Protein AF-A0A4Q3JKV6-F1 (afdb_monomer)

Structure (mmCIF, N/CA/C/O backbone):
data_AF-A0A4Q3JKV6-F1
#
_entry.id   AF-A0A4Q3JKV6-F1
#
loop_
_atom_site.group_PDB
_atom_site.id
_atom_site.type_symbol
_atom_site.label_atom_id
_atom_site.label_alt_id
_atom_site.label_comp_id
_atom_site.label_asym_id
_atom_site.label_entity_id
_atom_site.label_seq_id
_atom_site.pdbx_PDB_ins_code
_atom_site.Cartn_x
_atom_site.Cartn_y
_atom_site.Cartn_z
_atom_site.occupancy
_atom_site.B_iso_or_equiv
_atom_site.auth_seq_id
_atom_site.auth_comp_id
_atom_site.auth_asym_id
_atom_site.auth_atom_id
_atom_site.pdbx_PDB_model_num
ATOM 1 N N . VAL A 1 1 ? 12.718 -25.527 -2.495 1.00 37.28 1 VAL A N 1
ATOM 2 C CA . VAL A 1 1 ? 12.237 -24.650 -1.405 1.00 37.28 1 VAL A CA 1
ATOM 3 C C . VAL A 1 1 ? 11.656 -23.399 -2.034 1.00 37.28 1 VAL A C 1
ATOM 5 O O . VAL A 1 1 ? 12.386 -22.477 -2.363 1.00 37.28 1 VAL A O 1
ATOM 8 N N . GLU A 1 2 ? 10.358 -23.403 -2.328 1.00 29.75 2 GLU A N 1
ATOM 9 C CA . GLU A 1 2 ? 9.677 -22.195 -2.804 1.00 29.75 2 GLU A CA 1
ATOM 10 C C . GLU A 1 2 ? 9.505 -21.275 -1.599 1.00 29.75 2 GLU A C 1
ATOM 12 O O . GLU A 1 2 ? 8.536 -21.346 -0.846 1.00 29.75 2 GLU A O 1
ATOM 17 N N . GLY A 1 3 ? 10.557 -20.500 -1.333 1.00 36.44 3 GLY A N 1
ATOM 18 C CA . GLY A 1 3 ? 10.542 -19.467 -0.320 1.00 36.44 3 GLY A CA 1
ATOM 19 C C . GLY A 1 3 ? 9.462 -18.480 -0.708 1.00 36.44 3 GLY A C 1
ATOM 20 O O . GLY A 1 3 ? 9.584 -17.793 -1.719 1.00 36.44 3 GLY A O 1
ATOM 21 N N . GLN A 1 4 ? 8.402 -18.433 0.090 1.00 38.91 4 GLN A N 1
ATOM 22 C CA . GLN A 1 4 ? 7.435 -17.352 0.089 1.00 38.91 4 GLN A CA 1
ATOM 23 C C . GLN A 1 4 ? 8.204 -16.067 0.418 1.00 38.91 4 GLN A C 1
ATOM 25 O O . GLN A 1 4 ? 8.305 -15.662 1.574 1.00 38.91 4 GLN A O 1
ATOM 30 N N . HIS A 1 5 ? 8.832 -15.467 -0.594 1.00 41.91 5 HIS A N 1
ATOM 31 C CA . HIS A 1 5 ? 9.433 -14.150 -0.513 1.00 41.91 5 HIS A CA 1
ATOM 32 C C . HIS A 1 5 ? 8.271 -13.169 -0.435 1.00 41.91 5 HIS A C 1
ATOM 34 O O . HIS A 1 5 ? 7.820 -12.617 -1.436 1.00 41.91 5 HIS A O 1
ATOM 40 N N . GLN A 1 6 ? 7.722 -13.039 0.770 1.00 46.47 6 GLN A N 1
ATOM 41 C CA . GLN A 1 6 ? 6.799 -11.980 1.114 1.00 46.47 6 GLN A CA 1
ATOM 42 C C . GLN A 1 6 ? 7.524 -10.669 0.776 1.00 46.47 6 GLN A C 1
ATOM 44 O O . GLN A 1 6 ? 8.554 -10.391 1.396 1.00 46.47 6 GLN A O 1
ATOM 49 N N . PRO A 1 7 ? 7.066 -9.881 -0.214 1.00 51.00 7 PRO A N 1
ATOM 50 C CA . PRO A 1 7 ? 7.737 -8.638 -0.545 1.00 51.00 7 PRO A CA 1
ATOM 51 C C . PRO A 1 7 ? 7.745 -7.749 0.710 1.00 51.00 7 PRO A C 1
ATOM 53 O O . PRO A 1 7 ? 6.718 -7.668 1.399 1.00 51.00 7 PRO A O 1
ATOM 56 N N . PRO A 1 8 ? 8.876 -7.095 1.032 1.00 54.56 8 PRO A N 1
ATOM 57 C CA . PRO A 1 8 ? 9.096 -6.421 2.315 1.00 54.56 8 PRO A CA 1
ATOM 58 C C . PRO A 1 8 ? 8.040 -5.358 2.671 1.00 54.56 8 PRO A C 1
ATOM 60 O O . PRO A 1 8 ? 7.870 -5.035 3.843 1.00 54.56 8 PRO A O 1
ATOM 63 N N . GLY A 1 9 ? 7.250 -4.868 1.710 1.00 60.53 9 GLY A N 1
ATOM 64 C CA . GLY A 1 9 ? 6.190 -3.893 1.982 1.00 60.53 9 GLY A CA 1
ATOM 65 C C . GLY A 1 9 ? 4.868 -4.456 2.526 1.00 60.53 9 GLY A C 1
ATOM 66 O O . GLY A 1 9 ? 4.028 -3.669 2.958 1.00 60.53 9 GLY A O 1
ATOM 67 N N . GLN A 1 10 ? 4.646 -5.780 2.584 1.00 67.44 10 GLN A N 1
ATOM 68 C CA . GLN A 1 10 ? 3.388 -6.308 3.155 1.00 67.44 10 GLN A CA 1
ATOM 69 C C . GLN A 1 10 ? 3.245 -6.036 4.662 1.00 67.44 10 GLN A C 1
ATOM 71 O O . GLN A 1 10 ? 2.129 -5.860 5.153 1.00 67.44 10 GLN A O 1
ATOM 76 N N . VAL A 1 11 ? 4.359 -5.983 5.402 1.00 78.31 11 VAL A N 1
ATOM 77 C CA . VAL A 1 11 ? 4.343 -5.657 6.839 1.00 78.31 11 VAL A CA 1
ATOM 78 C C . VAL A 1 11 ? 3.929 -4.198 7.052 1.00 78.31 11 VAL A C 1
ATOM 80 O O . VAL A 1 11 ? 3.063 -3.933 7.884 1.00 78.31 11 VAL A O 1
ATOM 83 N N . GLY A 1 12 ? 4.455 -3.268 6.248 1.00 86.12 12 GLY A N 1
ATOM 84 C CA . GLY A 1 12 ? 4.128 -1.841 6.353 1.00 86.12 12 GLY A CA 1
ATOM 85 C C . GLY A 1 12 ? 2.643 -1.545 6.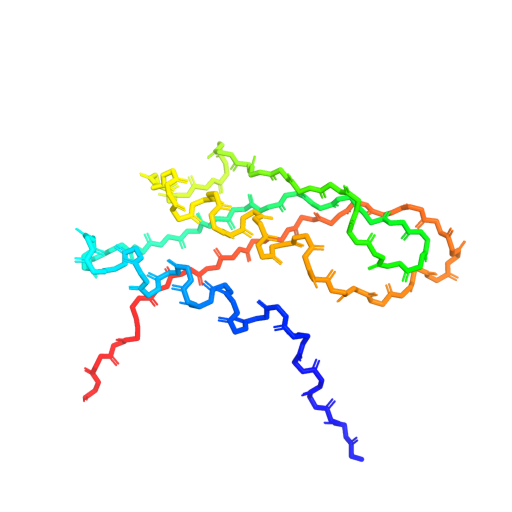120 1.00 86.12 12 GLY A C 1
ATOM 86 O O . GLY A 1 12 ? 2.029 -0.810 6.892 1.00 86.12 12 GLY A O 1
ATOM 87 N N . LEU A 1 13 ? 2.017 -2.212 5.142 1.00 89.69 13 LEU A N 1
ATOM 88 C CA . LEU A 1 13 ? 0.583 -2.053 4.864 1.00 89.69 13 LEU A CA 1
ATOM 89 C C . LEU A 1 13 ? -0.285 -2.462 6.063 1.00 89.69 13 LEU A C 1
ATOM 91 O O . LEU A 1 13 ? -1.279 -1.804 6.378 1.00 89.69 13 LEU A O 1
ATOM 95 N N . ARG A 1 14 ? 0.107 -3.531 6.767 1.00 89.38 14 ARG A N 1
ATOM 96 C CA . ARG A 1 14 ? -0.580 -3.974 7.986 1.00 89.38 14 ARG A CA 1
ATOM 97 C C . ARG A 1 14 ? -0.398 -2.982 9.133 1.00 89.38 14 ARG A C 1
ATOM 99 O O . ARG A 1 14 ? -1.354 -2.771 9.875 1.00 89.38 14 ARG A O 1
ATOM 106 N N . CYS A 1 15 ? 0.772 -2.357 9.259 1.00 91.69 15 CYS A N 1
ATOM 107 C CA . CYS A 1 15 ? 1.016 -1.311 10.255 1.00 91.69 15 CYS A CA 1
ATOM 108 C C . CYS A 1 15 ? 0.134 -0.077 10.016 1.00 91.69 15 CYS A C 1
ATOM 110 O O . CYS A 1 15 ? -0.487 0.404 10.963 1.00 91.69 15 CYS A O 1
ATOM 112 N N . CYS A 1 16 ? -0.004 0.378 8.764 1.00 93.75 16 CYS A N 1
ATOM 113 C CA . CYS A 1 16 ? -0.904 1.484 8.414 1.00 93.75 16 CYS A CA 1
ATOM 114 C C . CYS A 1 16 ? -2.347 1.210 8.856 1.00 93.75 16 CYS A C 1
ATOM 116 O O . CYS A 1 16 ? -3.000 2.062 9.457 1.00 93.75 16 CYS A O 1
ATOM 118 N N . TYR A 1 17 ? -2.831 -0.006 8.599 1.00 94.00 17 TYR A N 1
ATOM 119 C CA . TYR A 1 17 ? -4.170 -0.412 9.007 1.00 94.00 17 TYR A CA 1
ATOM 120 C C . TYR A 1 17 ? -4.315 -0.542 10.527 1.00 94.00 17 TYR A C 1
ATOM 122 O O . TYR A 1 17 ? -5.299 -0.069 11.090 1.00 94.00 17 TYR A O 1
ATOM 130 N N . ALA A 1 18 ? -3.333 -1.135 11.211 1.00 92.19 18 ALA A N 1
ATOM 131 C CA . ALA A 1 18 ? -3.352 -1.264 12.667 1.00 92.19 18 ALA A CA 1
ATOM 132 C C . ALA A 1 18 ? -3.403 0.106 13.362 1.00 92.19 18 ALA A C 1
ATOM 134 O O . ALA A 1 18 ? -4.178 0.281 14.300 1.00 92.19 18 ALA A O 1
ATOM 135 N N . ALA A 1 19 ? -2.640 1.088 12.871 1.00 93.50 19 ALA A N 1
ATOM 136 C CA . ALA A 1 19 ? -2.677 2.459 13.374 1.00 93.50 19 ALA A CA 1
ATOM 137 C C . ALA A 1 19 ? -4.035 3.135 13.116 1.00 93.50 19 ALA A C 1
ATOM 139 O O . ALA A 1 19 ? -4.568 3.812 13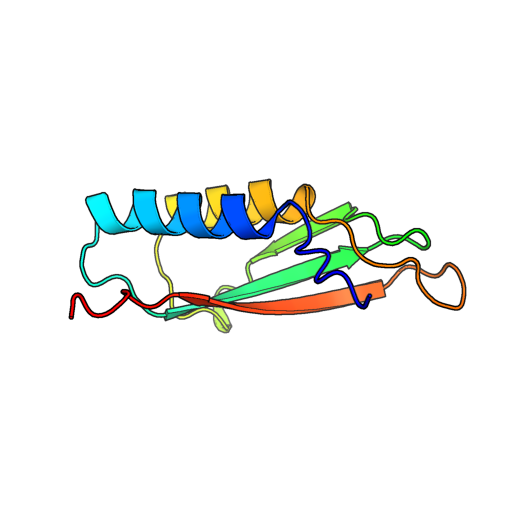.993 1.00 93.50 19 ALA A O 1
ATOM 140 N N . ALA A 1 20 ? -4.631 2.924 11.939 1.00 93.38 20 ALA A N 1
ATOM 141 C CA . ALA A 1 20 ? -5.965 3.434 11.630 1.00 93.38 20 ALA A CA 1
ATOM 142 C C . ALA A 1 20 ? -7.041 2.832 12.546 1.00 93.38 20 ALA A C 1
ATOM 144 O O . ALA A 1 20 ? -7.90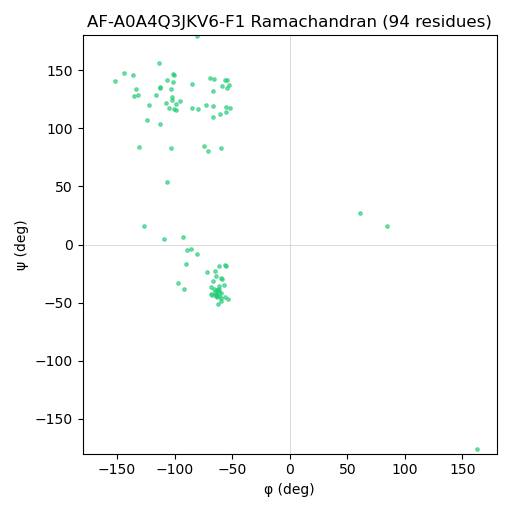9 3.554 13.035 1.00 93.38 20 ALA A O 1
ATOM 145 N N . ARG A 1 21 ? -6.931 1.538 12.872 1.00 93.50 21 ARG A N 1
ATOM 146 C CA . ARG A 1 21 ? -7.860 0.850 13.778 1.00 93.50 21 ARG A CA 1
ATOM 147 C C . ARG A 1 21 ? -7.848 1.358 15.217 1.00 93.50 21 ARG A C 1
ATOM 149 O O . ARG A 1 21 ? -8.854 1.203 15.894 1.00 93.50 21 ARG A O 1
ATOM 156 N N . GLN A 1 22 ? -6.767 1.992 15.673 1.00 92.06 22 GLN A N 1
ATOM 157 C CA . GLN A 1 22 ? -6.757 2.652 16.986 1.00 92.06 22 GLN A CA 1
ATOM 158 C C . GLN A 1 22 ? -7.745 3.828 17.046 1.00 92.06 22 GLN A C 1
ATOM 160 O O . GLN A 1 22 ? -8.248 4.158 18.113 1.00 92.06 22 GLN A O 1
ATOM 165 N N . ARG A 1 23 ? -8.030 4.455 15.896 1.00 91.38 23 ARG A N 1
ATOM 166 C CA . ARG A 1 23 ? -8.994 5.559 15.756 1.00 91.38 23 ARG A CA 1
ATOM 167 C C . ARG A 1 23 ? -10.364 5.077 15.275 1.00 91.38 23 ARG A C 1
ATOM 169 O O . ARG A 1 23 ? -11.375 5.658 15.645 1.00 91.38 23 ARG A O 1
ATOM 176 N N . GLN A 1 24 ? -10.387 4.035 14.443 1.00 91.38 24 GLN A N 1
ATOM 177 C CA . GLN A 1 24 ? -11.591 3.460 13.840 1.00 91.38 24 GLN A CA 1
ATOM 178 C C . GLN A 1 24 ? -11.604 1.930 14.029 1.00 91.38 24 GLN A C 1
ATOM 180 O O . GLN A 1 24 ? -11.174 1.193 13.135 1.00 91.38 24 GLN A O 1
ATOM 185 N N . PRO A 1 25 ? -12.070 1.419 15.185 1.00 89.94 25 PRO A N 1
ATOM 186 C CA . PRO A 1 25 ? -11.979 -0.003 15.526 1.00 89.94 25 PRO A CA 1
ATOM 187 C C . PRO A 1 25 ? -12.639 -0.933 14.505 1.00 89.94 25 PRO A C 1
ATOM 189 O O . PRO A 1 25 ? -12.097 -2.006 14.232 1.00 89.94 25 PRO A O 1
ATOM 192 N N . ASP A 1 26 ? -13.738 -0.494 13.894 1.00 89.25 26 ASP A N 1
ATOM 193 C CA . ASP A 1 26 ? -14.515 -1.265 12.916 1.00 89.25 26 ASP A CA 1
ATOM 194 C C . ASP A 1 26 ? -14.099 -1.002 11.463 1.00 89.25 26 ASP A C 1
ATOM 196 O O . ASP A 1 26 ? -14.736 -1.498 10.533 1.00 89.25 26 ASP A O 1
ATOM 200 N N . LEU A 1 27 ? -13.019 -0.237 11.246 1.00 91.31 27 LEU A N 1
ATOM 201 C CA . LEU A 1 27 ? -12.537 0.090 9.909 1.00 91.31 27 LEU A CA 1
ATOM 202 C C . LEU A 1 27 ? -12.292 -1.189 9.122 1.00 91.31 27 LEU A C 1
ATOM 204 O O . LEU A 1 27 ? -11.442 -2.008 9.471 1.00 91.31 27 LEU A O 1
ATOM 208 N N . ALA A 1 28 ? -13.020 -1.345 8.031 1.00 92.50 28 ALA A N 1
ATOM 209 C CA . ALA A 1 28 ? -12.930 -2.497 7.164 1.00 92.50 28 ALA A CA 1
ATOM 210 C C . ALA A 1 28 ? -13.309 -2.051 5.759 1.00 92.50 28 ALA A C 1
ATOM 212 O O . ALA A 1 28 ? -14.251 -1.289 5.570 1.00 92.50 28 ALA A O 1
ATOM 213 N N . GLY A 1 29 ? -12.611 -2.553 4.753 1.00 92.31 29 GLY A N 1
ATOM 214 C CA . GLY A 1 29 ? -12.909 -2.163 3.387 1.00 92.31 29 GLY A CA 1
ATOM 215 C C . GLY A 1 29 ? -11.782 -2.477 2.435 1.00 92.31 29 GLY A C 1
ATOM 216 O O . GLY A 1 29 ? -10.767 -3.081 2.790 1.00 92.31 29 GLY A O 1
ATOM 217 N N . ARG A 1 30 ? -11.986 -2.058 1.197 1.00 94.00 30 ARG A N 1
ATOM 218 C CA . ARG A 1 30 ? -10.987 -2.142 0.146 1.00 94.00 30 ARG A CA 1
ATOM 219 C C . ARG A 1 30 ? -10.335 -0.786 -0.055 1.00 94.00 30 ARG A C 1
ATOM 221 O O . ARG A 1 30 ? -11.017 0.233 -0.086 1.00 94.00 30 ARG A O 1
ATOM 228 N N . LEU A 1 31 ? -9.030 -0.787 -0.268 1.00 94.06 31 LEU A N 1
ATOM 229 C CA . LEU A 1 31 ? -8.288 0.365 -0.760 1.00 94.06 31 LEU A CA 1
ATOM 230 C C . LEU A 1 31 ? -7.588 -0.048 -2.049 1.00 94.06 31 LEU A C 1
ATOM 232 O O . LEU A 1 31 ? -6.814 -1.005 -2.064 1.00 94.06 31 LEU A O 1
ATOM 236 N N . VAL A 1 32 ? -7.896 0.631 -3.149 1.00 94.69 32 VAL A N 1
ATOM 237 C CA . VAL A 1 32 ? -7.350 0.298 -4.466 1.00 94.69 32 VAL A CA 1
ATOM 238 C C . VAL A 1 32 ? -6.240 1.277 -4.809 1.00 94.69 32 VAL A C 1
ATOM 240 O O . VAL A 1 32 ? -6.458 2.486 -4.856 1.00 94.69 32 VAL A O 1
ATOM 243 N N . LEU A 1 33 ? -5.056 0.745 -5.098 1.00 94.19 33 LEU A N 1
ATOM 244 C CA . LEU A 1 33 ? -3.908 1.525 -5.547 1.00 94.19 33 LEU A CA 1
ATOM 245 C C . LEU A 1 33 ? -3.661 1.295 -7.035 1.00 94.19 33 LEU A C 1
ATOM 247 O O . LEU A 1 33 ? -3.762 0.172 -7.528 1.00 94.19 33 LEU A O 1
ATOM 251 N N . ALA A 1 34 ? -3.295 2.355 -7.744 1.00 95.19 34 ALA A N 1
ATOM 252 C CA . ALA A 1 34 ? -2.646 2.263 -9.042 1.00 95.19 34 ALA A CA 1
ATOM 253 C C . ALA A 1 34 ? -1.151 2.536 -8.866 1.00 95.19 34 ALA A C 1
ATOM 255 O O . ALA A 1 34 ? -0.768 3.549 -8.283 1.00 95.19 34 ALA A O 1
ATOM 256 N N . LEU A 1 35 ? -0.335 1.615 -9.364 1.00 94.38 35 LEU A N 1
ATOM 257 C CA . LEU A 1 35 ? 1.117 1.642 -9.295 1.00 94.38 35 LEU A CA 1
ATOM 258 C C . LEU A 1 35 ? 1.657 1.735 -10.717 1.00 94.38 35 LEU A C 1
ATOM 260 O O . LEU A 1 35 ? 1.286 0.926 -11.568 1.00 94.38 35 LEU A O 1
ATOM 264 N N . ASP A 1 36 ? 2.539 2.691 -10.966 1.00 95.00 36 ASP A N 1
ATOM 265 C CA . ASP A 1 36 ? 3.320 2.737 -12.198 1.00 95.00 36 ASP A CA 1
ATOM 266 C C . ASP A 1 36 ? 4.718 2.202 -11.897 1.00 95.00 36 ASP A C 1
ATOM 268 O O . ASP A 1 36 ? 5.437 2.768 -11.074 1.00 95.00 36 ASP A O 1
ATOM 272 N N . LEU A 1 37 ? 5.079 1.092 -12.535 1.00 93.12 37 LEU A N 1
ATOM 273 C CA . LEU A 1 37 ? 6.366 0.417 -12.392 1.00 93.12 37 LEU A CA 1
ATOM 274 C C . LEU A 1 37 ? 7.269 0.744 -13.582 1.00 93.12 37 LEU A C 1
ATOM 276 O O . LEU A 1 37 ? 6.779 0.863 -14.708 1.00 93.12 37 LEU A O 1
ATOM 280 N N . ASP A 1 38 ? 8.580 0.828 -13.363 1.00 92.62 38 ASP A N 1
ATOM 281 C CA . ASP A 1 38 ? 9.558 0.806 -14.456 1.00 92.62 38 ASP A CA 1
ATOM 282 C C . ASP A 1 38 ? 9.862 -0.615 -14.957 1.00 92.62 38 ASP A C 1
ATOM 284 O O . ASP A 1 38 ? 9.290 -1.605 -14.495 1.00 92.62 38 ASP A O 1
ATOM 288 N N . GLY A 1 39 ? 10.744 -0.706 -15.958 1.00 91.19 39 GLY A N 1
ATOM 289 C CA . GLY A 1 39 ? 11.135 -1.972 -16.575 1.00 91.19 39 GLY A CA 1
ATOM 290 C C . GLY A 1 39 ? 11.742 -2.978 -15.597 1.00 91.19 39 GLY A C 1
ATOM 291 O O . GLY A 1 39 ? 11.529 -4.181 -15.779 1.00 91.19 39 GLY A O 1
ATOM 292 N N . ASP A 1 40 ? 12.400 -2.478 -14.548 1.00 88.75 40 ASP A N 1
ATOM 293 C CA . ASP A 1 40 ? 13.068 -3.245 -13.493 1.00 88.75 40 ASP A CA 1
ATOM 294 C C . ASP A 1 40 ? 12.120 -3.662 -12.359 1.00 88.75 40 ASP A C 1
ATOM 296 O O . ASP A 1 40 ? 12.521 -4.394 -11.456 1.00 88.75 40 ASP A O 1
ATOM 300 N N . GLY A 1 41 ? 10.852 -3.233 -12.403 1.00 88.50 41 GLY A N 1
ATOM 301 C CA . GLY A 1 41 ? 9.848 -3.563 -11.392 1.00 88.50 41 GLY A CA 1
ATOM 302 C C . GLY A 1 41 ? 9.876 -2.647 -10.164 1.00 88.50 41 GLY A C 1
ATOM 303 O O . GLY A 1 41 ? 9.279 -2.979 -9.136 1.00 88.50 41 GLY A O 1
ATOM 304 N N . ARG A 1 42 ? 10.532 -1.480 -10.245 1.00 90.81 42 ARG A N 1
ATOM 305 C CA . ARG A 1 42 ? 10.482 -0.459 -9.188 1.00 90.81 42 ARG A CA 1
ATOM 306 C C . ARG A 1 42 ? 9.267 0.436 -9.363 1.00 90.81 42 ARG A C 1
ATOM 308 O O . ARG A 1 42 ? 8.960 0.886 -10.466 1.00 90.81 42 ARG A O 1
ATOM 315 N N . VAL A 1 43 ? 8.610 0.755 -8.254 1.00 93.00 43 VAL A N 1
ATOM 316 C CA . VAL A 1 43 ? 7.469 1.672 -8.234 1.00 93.00 43 VAL A CA 1
ATOM 317 C C . VAL A 1 43 ? 7.952 3.110 -8.445 1.00 93.00 43 VAL A C 1
ATOM 319 O O . VAL A 1 43 ? 8.737 3.641 -7.665 1.00 93.00 43 VAL A O 1
ATOM 322 N N . LYS A 1 44 ? 7.470 3.757 -9.507 1.00 94.75 44 LYS A N 1
ATOM 323 C CA . LYS A 1 44 ? 7.707 5.177 -9.816 1.00 94.75 44 LYS A CA 1
ATOM 324 C C . LYS A 1 44 ? 6.626 6.080 -9.250 1.00 94.75 44 LYS A C 1
ATOM 326 O O . LYS A 1 44 ? 6.919 7.187 -8.810 1.00 94.75 44 LYS A O 1
ATOM 331 N N . SER A 1 45 ? 5.380 5.621 -9.285 1.00 94.06 45 SER A N 1
ATOM 332 C CA . SER A 1 45 ? 4.237 6.380 -8.792 1.00 94.06 45 SER A CA 1
ATOM 333 C C . SER A 1 45 ? 3.220 5.461 -8.139 1.00 94.06 45 SER A C 1
ATOM 335 O O . SER A 1 45 ? 3.049 4.312 -8.548 1.00 94.06 45 SER A O 1
ATOM 337 N N . VAL A 1 46 ? 2.543 6.002 -7.131 1.00 95.19 46 VAL A N 1
ATOM 338 C CA . VAL A 1 46 ? 1.438 5.365 -6.419 1.00 95.19 46 VAL A CA 1
ATOM 339 C C . VAL A 1 46 ? 0.314 6.376 -6.325 1.00 95.19 46 VAL A C 1
ATOM 341 O O . VAL A 1 46 ? 0.529 7.505 -5.879 1.00 95.19 46 VAL A O 1
ATOM 344 N N . SER A 1 47 ? -0.884 5.977 -6.731 1.00 94.44 47 SER A N 1
ATOM 345 C CA . SER A 1 47 ? -2.072 6.820 -6.649 1.00 94.44 47 SER A CA 1
ATOM 346 C C . SER A 1 47 ? -3.252 6.021 -6.100 1.00 94.44 47 SER A C 1
ATOM 348 O O . SER A 1 47 ? -3.553 4.948 -6.635 1.00 94.44 47 SER A O 1
ATO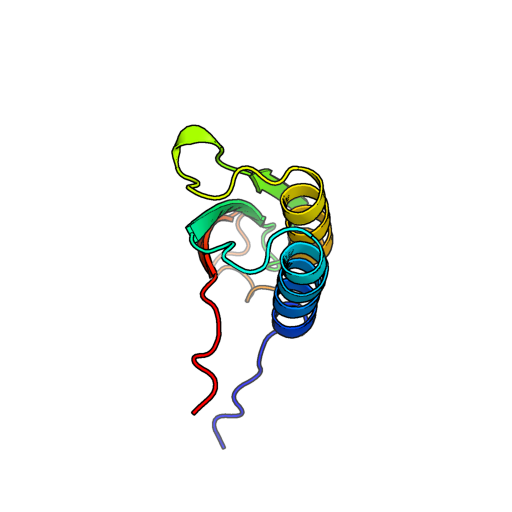M 350 N N . PRO A 1 48 ? -3.940 6.513 -5.056 1.00 93.19 48 PRO A N 1
ATOM 351 C CA . PRO A 1 48 ? -5.161 5.883 -4.583 1.00 93.19 48 PRO A CA 1
ATOM 352 C C . PRO A 1 48 ? -6.278 6.072 -5.615 1.00 93.19 48 PRO A C 1
ATOM 354 O O . PRO A 1 48 ? -6.383 7.105 -6.277 1.00 93.19 48 PRO A O 1
ATOM 357 N N . ARG A 1 49 ? -7.129 5.060 -5.767 1.00 91.69 49 ARG A N 1
ATOM 358 C CA . ARG A 1 49 ? -8.331 5.109 -6.604 1.00 91.69 49 ARG A CA 1
ATOM 359 C C . ARG A 1 49 ? -9.539 5.272 -5.692 1.00 91.69 49 ARG A C 1
ATOM 361 O O . ARG A 1 49 ? -10.172 4.278 -5.342 1.00 91.69 49 ARG A O 1
ATOM 368 N N . GLY A 1 50 ? -9.821 6.516 -5.299 1.00 79.56 50 GLY A N 1
ATOM 369 C CA . GLY A 1 50 ? -10.889 6.857 -4.348 1.00 79.56 50 GLY A CA 1
ATOM 370 C C . GLY A 1 50 ? -12.253 6.289 -4.744 1.00 79.56 50 GLY A C 1
ATOM 371 O O . GLY A 1 50 ? -12.864 5.583 -3.960 1.00 79.56 50 GLY A O 1
ATOM 372 N N . GLU A 1 51 ? -12.656 6.441 -6.008 1.00 84.56 51 GLU A N 1
ATOM 373 C CA . GLU A 1 51 ? -13.936 5.920 -6.533 1.00 84.56 51 GLU A CA 1
ATOM 374 C C . GLU A 1 51 ? -14.072 4.387 -6.465 1.00 84.56 51 GLU A C 1
ATOM 376 O O . GLU A 1 51 ? -15.166 3.845 -6.584 1.00 84.56 51 GLU A O 1
ATOM 381 N N . LYS A 1 52 ? -12.952 3.666 -6.320 1.00 81.12 52 LYS A N 1
ATOM 382 C CA . LYS A 1 52 ? -12.909 2.197 -6.235 1.00 81.12 52 LYS A CA 1
ATOM 383 C C . LYS A 1 52 ? -12.553 1.699 -4.833 1.00 81.12 52 LYS A C 1
ATOM 385 O O . LYS A 1 52 ? -12.338 0.496 -4.666 1.00 81.12 52 LYS A O 1
ATOM 390 N N . SER A 1 53 ? -12.434 2.605 -3.865 1.00 86.44 53 SER A N 1
ATOM 391 C CA . SER A 1 53 ? -12.018 2.318 -2.495 1.00 86.44 53 SER A CA 1
ATOM 392 C C . SER A 1 53 ? -13.180 2.552 -1.538 1.00 86.44 53 SER A C 1
ATOM 394 O O . SER A 1 53 ? -13.877 3.552 -1.632 1.00 86.44 53 SER A O 1
ATOM 396 N N . ASP A 1 54 ? -13.365 1.619 -0.609 1.00 90.56 54 ASP A N 1
ATOM 397 C CA . ASP A 1 54 ? -14.398 1.682 0.428 1.00 90.56 54 ASP A CA 1
ATOM 398 C C . ASP A 1 54 ? -13.865 2.389 1.699 1.00 90.56 54 ASP A C 1
ATOM 400 O O . ASP A 1 54 ? -14.631 2.784 2.574 1.00 90.56 54 ASP A O 1
ATOM 404 N N . ILE A 1 55 ? -12.537 2.523 1.824 1.00 88.69 55 ILE A N 1
ATOM 405 C CA . ILE A 1 55 ? -11.867 3.151 2.972 1.00 88.69 55 ILE A CA 1
ATOM 406 C C . ILE A 1 55 ? -11.807 4.671 2.796 1.00 88.69 55 ILE A C 1
ATOM 408 O O . ILE A 1 55 ? -11.105 5.167 1.919 1.00 88.69 55 ILE A O 1
ATOM 412 N N . ASN A 1 56 ? -12.467 5.388 3.708 1.00 87.81 56 ASN A N 1
ATOM 413 C CA . ASN A 1 56 ? -12.479 6.850 3.801 1.00 87.81 56 ASN A CA 1
ATOM 414 C C . ASN A 1 56 ? -11.636 7.344 4.995 1.00 87.81 56 ASN A C 1
ATOM 416 O O . ASN A 1 56 ? -12.127 8.060 5.863 1.00 87.81 56 ASN A O 1
ATOM 420 N N . ASP A 1 57 ? -10.371 6.922 5.080 1.00 91.50 57 ASP A N 1
ATOM 421 C CA . ASP A 1 57 ? -9.409 7.433 6.070 1.00 91.50 57 ASP A CA 1
ATOM 422 C C . ASP A 1 57 ? -8.167 7.963 5.342 1.00 91.50 57 ASP A C 1
ATOM 424 O O . ASP A 1 57 ? -7.367 7.200 4.788 1.00 91.50 57 ASP A O 1
ATOM 428 N N . GLU A 1 58 ? -8.023 9.289 5.303 1.00 92.38 58 GLU A N 1
ATOM 429 C CA . GLU A 1 58 ? -6.948 9.960 4.562 1.00 92.38 58 GLU A CA 1
ATOM 430 C C . GLU A 1 58 ? -5.568 9.653 5.148 1.00 92.38 58 GLU A C 1
ATOM 432 O O . GLU A 1 58 ? -4.616 9.418 4.405 1.00 92.38 58 GLU A O 1
ATOM 437 N N . THR A 1 59 ? -5.456 9.580 6.478 1.00 93.06 59 THR A N 1
ATOM 438 C CA . THR A 1 59 ? -4.198 9.264 7.168 1.00 93.06 59 THR A CA 1
ATOM 439 C C . THR A 1 59 ? -3.718 7.848 6.839 1.00 93.06 59 THR A C 1
ATOM 441 O O . THR A 1 59 ? -2.543 7.638 6.529 1.00 93.06 59 THR A O 1
ATOM 444 N N . MET A 1 60 ? -4.622 6.867 6.849 1.00 93.81 60 MET A N 1
ATOM 445 C CA . MET A 1 60 ? -4.349 5.493 6.438 1.00 93.81 60 MET A CA 1
ATOM 446 C C . MET A 1 60 ? -3.978 5.443 4.961 1.00 93.81 60 MET A C 1
ATOM 448 O O . MET A 1 60 ? -3.005 4.782 4.603 1.00 93.81 60 MET A O 1
ATOM 452 N N . THR A 1 61 ? -4.728 6.146 4.113 1.00 94.19 61 THR A N 1
ATOM 453 C CA . THR A 1 61 ? -4.475 6.194 2.670 1.00 94.19 61 THR A CA 1
ATOM 454 C C . THR A 1 61 ? -3.086 6.754 2.381 1.00 94.19 61 THR A C 1
ATOM 456 O O . THR A 1 61 ? -2.335 6.145 1.623 1.00 94.19 61 THR A O 1
ATOM 459 N N . ALA A 1 62 ? -2.694 7.848 3.036 1.00 94.19 62 ALA A N 1
ATOM 460 C CA . ALA A 1 62 ? -1.363 8.435 2.911 1.00 94.19 62 ALA A CA 1
ATOM 461 C C . ALA A 1 62 ? -0.255 7.468 3.366 1.00 94.19 62 ALA A C 1
ATOM 463 O O . ALA A 1 62 ? 0.735 7.298 2.652 1.00 94.19 62 ALA A O 1
ATOM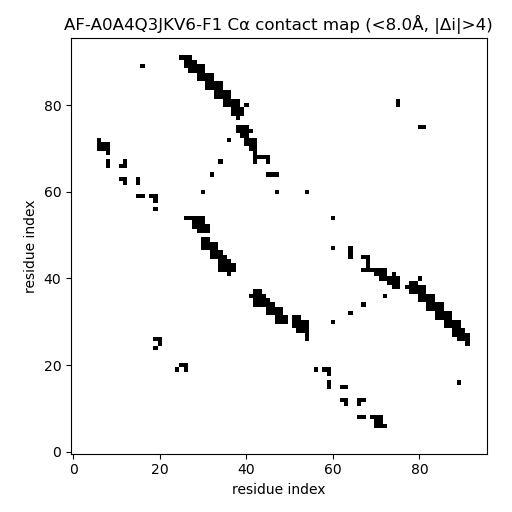 464 N N . CYS A 1 63 ? -0.443 6.781 4.499 1.00 94.69 63 CYS A N 1
ATOM 465 C CA . CYS A 1 63 ? 0.489 5.755 4.979 1.00 94.69 63 CYS A CA 1
ATOM 466 C C . CYS A 1 63 ? 0.648 4.618 3.958 1.00 94.69 63 CYS A C 1
ATOM 468 O O . CYS A 1 63 ? 1.762 4.267 3.574 1.00 94.69 63 CYS A O 1
ATOM 470 N N . VAL A 1 64 ? -0.469 4.092 3.448 1.00 94.00 64 VAL A N 1
ATOM 471 C CA . VAL A 1 64 ? -0.481 3.012 2.453 1.00 94.00 64 VAL A CA 1
ATOM 472 C C . VAL A 1 64 ? 0.177 3.446 1.141 1.00 94.00 64 VAL A C 1
ATOM 474 O O . VAL A 1 64 ? 0.906 2.661 0.540 1.00 94.00 64 VAL A O 1
ATOM 477 N N . VAL A 1 65 ? -0.038 4.687 0.697 1.00 93.75 65 VAL A N 1
ATOM 478 C CA . VAL A 1 65 ? 0.613 5.243 -0.499 1.00 93.75 65 VAL A CA 1
ATOM 479 C C . VAL A 1 65 ? 2.127 5.346 -0.303 1.00 93.75 65 VAL A C 1
ATOM 481 O O . VAL A 1 65 ? 2.872 4.987 -1.214 1.00 93.75 65 VAL A O 1
ATOM 484 N N . ALA A 1 66 ? 2.585 5.794 0.871 1.00 92.94 66 ALA A N 1
ATOM 485 C CA . ALA A 1 66 ? 4.007 5.869 1.197 1.00 92.94 66 ALA A CA 1
ATOM 486 C C . ALA A 1 66 ? 4.655 4.476 1.195 1.00 92.94 66 ALA A C 1
ATOM 488 O O . ALA A 1 66 ? 5.610 4.256 0.455 1.00 92.94 66 ALA A O 1
ATOM 489 N N . THR A 1 67 ? 4.071 3.508 1.908 1.00 92.12 67 THR A N 1
ATOM 490 C CA . THR A 1 67 ? 4.544 2.112 1.897 1.00 92.12 67 THR A CA 1
ATOM 491 C C . THR A 1 67 ? 4.468 1.487 0.503 1.00 92.12 67 THR A C 1
ATOM 493 O O . THR A 1 67 ? 5.336 0.713 0.110 1.00 92.12 67 THR A O 1
ATOM 496 N N . GLY A 1 68 ? 3.451 1.836 -0.287 1.00 90.56 68 GLY A N 1
ATOM 497 C CA . GLY A 1 68 ? 3.281 1.345 -1.652 1.00 90.56 68 GLY A CA 1
ATOM 498 C C . GLY A 1 68 ? 4.450 1.694 -2.576 1.00 90.56 68 GLY A C 1
ATOM 499 O O . GLY A 1 68 ? 4.733 0.934 -3.498 1.00 90.56 68 GLY A O 1
ATOM 500 N N . ARG A 1 69 ? 5.153 2.808 -2.324 1.00 90.31 69 ARG A N 1
ATOM 501 C CA . ARG A 1 69 ? 6.341 3.225 -3.094 1.00 90.31 69 ARG A CA 1
ATOM 502 C C . ARG A 1 69 ? 7.565 2.357 -2.813 1.00 90.31 69 ARG A C 1
ATOM 504 O O . ARG A 1 69 ? 8.453 2.274 -3.651 1.00 90.31 69 ARG A O 1
ATOM 511 N N . GLU A 1 70 ? 7.599 1.715 -1.653 1.00 89.19 70 GLU A N 1
ATOM 512 C CA . GLU A 1 70 ? 8.693 0.844 -1.213 1.00 89.19 70 GLU A CA 1
ATOM 513 C C . GLU A 1 70 ? 8.486 -0.610 -1.664 1.00 89.19 70 GLU A C 1
ATOM 515 O O . GLU A 1 70 ? 9.355 -1.462 -1.470 1.00 89.19 70 GLU A O 1
ATOM 520 N N . LEU A 1 71 ? 7.337 -0.915 -2.280 1.00 86.25 71 LEU A N 1
ATOM 521 C CA . LEU A 1 71 ? 7.079 -2.228 -2.849 1.00 86.25 71 LEU A CA 1
ATOM 522 C C . LEU A 1 71 ? 8.015 -2.486 -4.033 1.00 86.25 71 LEU A C 1
ATOM 524 O O . LEU A 1 71 ? 8.142 -1.675 -4.948 1.00 86.25 71 LEU A O 1
ATOM 528 N N . ALA A 1 72 ? 8.625 -3.666 -4.032 1.00 82.56 72 ALA A N 1
ATOM 529 C CA . ALA A 1 72 ? 9.382 -4.181 -5.159 1.00 82.56 72 ALA A CA 1
ATOM 530 C C . ALA A 1 72 ? 8.545 -5.228 -5.895 1.00 82.56 72 ALA A C 1
ATOM 532 O O . ALA A 1 72 ? 7.959 -6.119 -5.272 1.00 82.56 72 ALA A O 1
ATOM 533 N N . PHE A 1 73 ? 8.509 -5.124 -7.219 1.00 86.44 73 PHE A N 1
ATOM 534 C CA . PHE A 1 73 ? 7.866 -6.092 -8.094 1.00 86.44 73 PHE A CA 1
ATOM 535 C C . PHE A 1 73 ? 8.922 -6.792 -8.951 1.00 86.44 73 PHE A C 1
ATOM 537 O O . PHE A 1 73 ? 9.999 -6.238 -9.177 1.00 86.44 73 PHE A O 1
ATOM 544 N N . PRO A 1 74 ? 8.639 -8.005 -9.451 1.00 85.56 74 PRO A N 1
ATOM 545 C CA . PRO A 1 74 ? 9.495 -8.632 -10.444 1.00 85.56 74 PRO A CA 1
ATOM 546 C C . PRO A 1 74 ? 9.651 -7.732 -11.671 1.00 85.56 74 PRO A C 1
ATOM 548 O O . PRO A 1 74 ? 8.677 -7.121 -12.125 1.00 85.56 74 PRO A O 1
ATOM 551 N N . ALA A 1 75 ? 10.860 -7.705 -12.231 1.00 85.44 75 ALA A N 1
ATOM 552 C CA . ALA A 1 75 ? 11.114 -7.017 -13.485 1.00 85.44 75 ALA A CA 1
ATOM 553 C C . ALA A 1 75 ? 10.157 -7.519 -14.573 1.00 85.44 75 ALA A C 1
ATOM 555 O O . ALA A 1 75 ? 9.824 -8.707 -14.673 1.00 85.44 75 ALA A O 1
ATOM 556 N N . SER A 1 76 ? 9.700 -6.593 -15.408 1.00 86.44 76 SER A N 1
ATOM 557 C CA . SER A 1 76 ? 8.808 -6.941 -16.505 1.00 86.44 76 SER A CA 1
ATOM 558 C C . SER A 1 76 ? 9.546 -7.825 -17.519 1.00 86.44 76 SER A C 1
ATOM 560 O O . SER A 1 76 ? 10.708 -7.588 -17.846 1.00 86.44 76 SER A O 1
ATOM 562 N N . ARG A 1 77 ? 8.858 -8.818 -18.101 1.00 79.88 77 ARG A N 1
ATOM 563 C CA . ARG A 1 77 ? 9.471 -9.779 -19.047 1.00 79.88 77 ARG A CA 1
ATOM 564 C C . ARG A 1 77 ? 10.184 -9.140 -20.250 1.00 79.88 77 ARG A C 1
ATOM 566 O O . ARG A 1 77 ? 10.934 -9.822 -20.934 1.00 79.88 77 ARG A O 1
ATOM 573 N N . ARG A 1 78 ? 9.893 -7.875 -20.566 1.00 85.56 78 ARG A N 1
ATOM 574 C CA . ARG A 1 78 ? 10.473 -7.137 -21.701 1.00 85.56 78 ARG A CA 1
ATOM 575 C C . ARG A 1 78 ? 11.104 -5.798 -21.292 1.00 85.56 78 ARG A C 1
ATOM 577 O O . ARG A 1 78 ? 11.281 -4.951 -22.159 1.00 85.56 78 ARG A O 1
ATOM 584 N N . GLY A 1 79 ? 11.372 -5.579 -20.001 1.00 86.69 79 GLY A N 1
ATOM 585 C CA . GLY A 1 79 ? 11.960 -4.327 -19.503 1.00 86.69 79 GLY A CA 1
ATOM 586 C C . GLY A 1 79 ? 11.104 -3.080 -19.764 1.00 86.69 79 GLY A C 1
ATOM 587 O O . GLY A 1 79 ? 11.636 -1.985 -19.913 1.00 86.69 79 GLY A O 1
ATOM 588 N N . ARG A 1 80 ? 9.778 -3.226 -19.867 1.00 89.81 80 ARG A N 1
ATOM 589 C CA . ARG A 1 80 ? 8.856 -2.122 -20.146 1.00 89.81 80 ARG A CA 1
ATOM 590 C C . ARG A 1 80 ? 8.151 -1.618 -18.889 1.00 89.81 80 ARG A C 1
ATOM 592 O O . ARG A 1 80 ? 7.756 -2.435 -18.053 1.00 89.81 80 ARG A O 1
ATOM 599 N N . PRO A 1 81 ? 7.876 -0.304 -18.817 1.00 92.38 81 PRO A N 1
ATOM 600 C CA . PRO A 1 81 ? 6.998 0.241 -17.796 1.00 92.38 81 PRO A CA 1
ATOM 601 C C . PRO A 1 81 ? 5.653 -0.486 -17.776 1.00 92.38 81 PRO A C 1
ATOM 603 O O . PRO A 1 81 ? 5.086 -0.795 -18.829 1.00 92.38 81 PRO A O 1
ATOM 606 N N . THR A 1 82 ? 5.154 -0.777 -16.579 1.00 91.69 82 THR A N 1
ATOM 607 C CA . THR A 1 82 ? 3.918 -1.540 -16.382 1.00 91.69 82 THR A CA 1
ATOM 608 C C . THR A 1 82 ? 3.044 -0.847 -15.351 1.00 91.69 82 THR A C 1
ATOM 610 O O . THR A 1 82 ? 3.513 -0.480 -14.279 1.00 91.69 82 THR A O 1
ATOM 613 N N . ARG A 1 83 ? 1.753 -0.706 -15.654 1.00 92.94 83 ARG A N 1
ATOM 614 C CA . ARG A 1 83 ? 0.763 -0.202 -14.702 1.00 92.94 83 ARG A CA 1
ATOM 615 C C . ARG A 1 83 ? 0.073 -1.366 -14.004 1.00 92.94 83 ARG A C 1
ATOM 617 O O . ARG A 1 83 ? -0.527 -2.213 -14.662 1.00 92.94 83 ARG A O 1
ATOM 624 N N . VAL A 1 84 ? 0.122 -1.384 -12.678 1.00 91.81 84 VAL A N 1
ATOM 625 C CA . VAL A 1 84 ? -0.503 -2.406 -11.832 1.00 91.81 84 VAL A CA 1
ATOM 626 C C . VAL A 1 84 ? -1.638 -1.775 -11.034 1.00 91.81 84 VAL A C 1
ATOM 628 O O . VAL A 1 84 ? -1.491 -0.698 -10.466 1.00 91.81 84 VAL A O 1
ATOM 631 N N . THR A 1 85 ? -2.788 -2.447 -10.990 1.00 93.31 85 THR A N 1
ATOM 632 C CA . THR A 1 85 ? -3.879 -2.093 -10.072 1.00 93.31 85 THR A CA 1
ATOM 633 C C . THR A 1 85 ? -3.900 -3.109 -8.943 1.00 93.31 85 THR A C 1
ATOM 635 O O . THR A 1 85 ? -4.104 -4.295 -9.193 1.00 93.31 85 THR A O 1
ATOM 638 N N . LEU A 1 86 ? -3.678 -2.645 -7.715 1.00 91.00 86 LEU A N 1
ATOM 639 C CA . LEU A 1 86 ? -3.570 -3.479 -6.525 1.00 91.00 86 LEU A CA 1
ATOM 640 C C . LEU A 1 86 ? -4.764 -3.222 -5.591 1.00 91.00 86 LEU A C 1
ATOM 642 O O . LEU A 1 86 ? -4.800 -2.185 -4.923 1.00 91.00 86 LEU A O 1
ATOM 646 N N . PRO A 1 87 ? -5.753 -4.131 -5.536 1.00 92.69 87 PRO A N 1
ATOM 647 C CA . PRO A 1 87 ? -6.811 -4.073 -4.538 1.00 92.69 87 PRO A CA 1
ATOM 648 C C . PRO A 1 87 ? -6.309 -4.636 -3.201 1.00 92.69 87 PRO A C 1
ATOM 650 O O . PRO A 1 87 ? -5.998 -5.821 -3.096 1.00 92.69 87 PRO A O 1
ATOM 653 N N . LEU A 1 88 ? -6.255 -3.796 -2.168 1.00 91.81 88 LEU A N 1
ATOM 654 C CA . LEU A 1 88 ? -5.919 -4.197 -0.802 1.00 91.81 88 LEU A CA 1
ATOM 655 C C . LEU A 1 88 ? -7.200 -4.369 0.007 1.00 91.81 88 LEU A C 1
ATOM 657 O O . LEU A 1 88 ? -7.977 -3.425 0.142 1.00 91.81 88 LEU A O 1
ATOM 661 N N . LEU A 1 89 ? -7.421 -5.566 0.547 1.00 92.06 89 LEU A N 1
ATOM 662 C CA . LEU A 1 89 ? -8.562 -5.852 1.411 1.00 92.06 89 LEU A CA 1
ATOM 663 C C . LEU A 1 89 ? -8.123 -5.792 2.875 1.00 92.06 89 LEU A C 1
ATOM 665 O O . LEU A 1 89 ? -7.315 -6.606 3.321 1.00 92.06 89 LEU A O 1
ATOM 669 N N . PHE A 1 90 ? -8.678 -4.846 3.624 1.00 91.62 90 PHE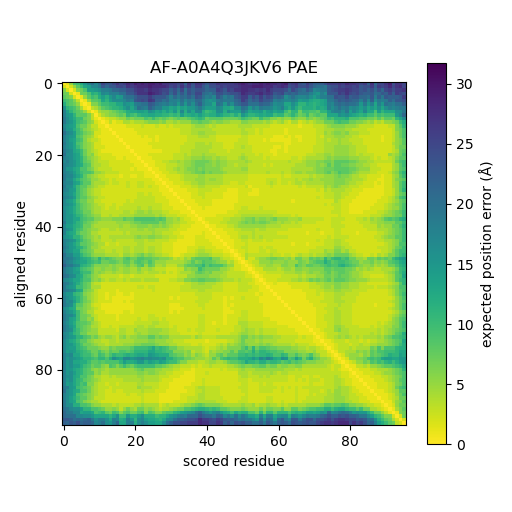 A N 1
ATOM 670 C CA . PHE A 1 90 ? -8.430 -4.695 5.050 1.00 91.62 90 PHE A CA 1
ATOM 671 C C . PHE A 1 90 ? -9.659 -5.131 5.833 1.00 91.62 90 PHE A C 1
ATOM 673 O O . PHE A 1 90 ? -10.760 -4.609 5.640 1.00 91.62 90 PHE A O 1
ATOM 680 N N . ARG A 1 91 ? -9.469 -6.110 6.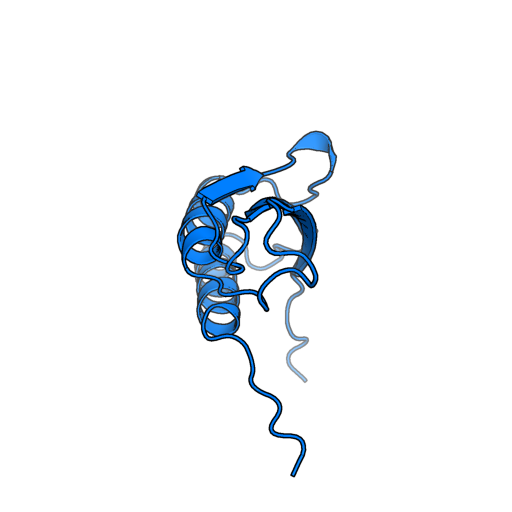712 1.00 88.69 91 ARG A N 1
ATOM 681 C CA . ARG A 1 91 ? -10.503 -6.626 7.606 1.00 88.69 91 ARG A CA 1
ATOM 682 C C . ARG A 1 91 ? -9.903 -6.816 8.999 1.00 88.69 91 ARG A C 1
ATOM 684 O O . ARG A 1 91 ? -8.725 -7.186 9.095 1.00 88.69 91 ARG A O 1
ATOM 691 N N . PRO A 1 92 ? -10.684 -6.604 10.070 1.00 81.19 92 PRO A N 1
ATOM 692 C CA . PRO A 1 92 ? -10.286 -7.013 11.403 1.00 81.19 92 PRO A CA 1
ATOM 693 C C . PRO A 1 92 ? -9.949 -8.502 11.371 1.00 81.19 92 PRO A C 1
ATOM 695 O O . PRO A 1 92 ? -10.694 -9.290 10.790 1.00 81.19 92 PRO A O 1
ATOM 698 N N . ARG A 1 93 ? -8.837 -8.913 11.990 1.00 71.31 93 ARG A N 1
ATOM 699 C CA . ARG A 1 93 ? -8.742 -10.324 12.369 1.00 71.31 93 ARG A CA 1
ATOM 700 C C . ARG A 1 93 ? -9.795 -10.519 13.445 1.00 71.31 93 ARG A C 1
ATOM 702 O O . ARG A 1 93 ? -9.723 -9.836 14.466 1.00 71.31 93 ARG A O 1
ATOM 709 N N . GLU A 1 94 ? -10.757 -11.395 13.189 1.00 61.97 94 GLU A N 1
ATOM 710 C CA . GLU A 1 94 ? -11.647 -11.890 14.229 1.00 61.97 94 GLU A CA 1
ATOM 711 C C . GLU A 1 94 ? -10.752 -12.392 15.365 1.00 61.97 94 GLU A C 1
ATOM 713 O O . GLU A 1 94 ? -9.877 -13.242 15.157 1.00 61.97 94 GLU A O 1
ATOM 718 N N . ALA A 1 95 ? -10.873 -11.764 16.534 1.00 50.84 95 ALA A N 1
ATOM 719 C CA . ALA A 1 95 ? -10.295 -12.315 17.742 1.00 50.84 95 ALA A CA 1
ATOM 720 C C . ALA A 1 95 ? -11.081 -13.599 18.010 1.00 50.84 95 ALA A C 1
ATOM 722 O O . ALA A 1 95 ? -12.283 -13.542 18.258 1.00 50.84 95 ALA A O 1
ATOM 723 N N . ARG A 1 96 ? -10.419 -14.738 17.816 1.00 44.34 96 ARG A N 1
ATOM 724 C CA . ARG A 1 96 ? -10.945 -16.035 18.227 1.00 44.34 96 ARG A CA 1
ATOM 725 C C . ARG A 1 96 ? -10.849 -16.168 19.735 1.00 44.34 96 ARG A C 1
ATOM 727 O O . ARG A 1 96 ? -9.824 -15.690 20.273 1.00 44.34 96 ARG A O 1
#

Solvent-accessible surface area (backbone atoms only — not comparable to full-atom values): 5517 Å² total; per-residue (Å²): 132,89,70,82,74,70,54,83,31,62,62,49,47,52,48,30,50,55,61,42,31,77,79,35,76,82,62,56,36,33,45,24,35,39,34,37,24,39,22,69,14,45,42,76,45,61,45,78,38,65,97,71,28,67,60,92,47,68,70,38,49,52,45,39,43,57,36,52,47,66,33,71,47,76,52,38,99,79,56,44,67,44,80,44,78,48,79,43,81,46,65,74,76,79,84,125

Mean predicted aligned error: 6.32 Å

Secondary structure (DSSP, 8-state):
-------THHHHHHHHHHHHHHH-TT--EEEEEEEEE-TTSBEEEEEE-GGG-----HHHHHHHHHHHHT-B-PPPTTS--EEEEEEEEE-PPP--

pLDDT: mean 84.61, std 15.65, range [29.75, 95.19]

Radius of gyration: 14.42 Å; Cα contacts (8 Å, |Δi|>4): 163; chains: 1; bounding box: 28×35×40 Å

Sequence (96 aa):
VEGQHQPPGQVGLRCCYAAARQRQPDLAGRLVLALDLDG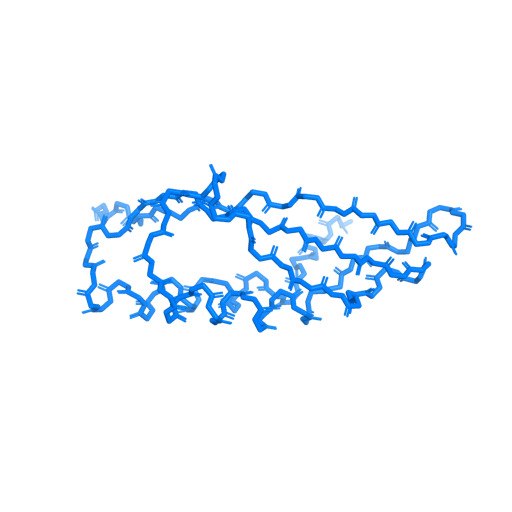DGRVKSVSPRGEKSDINDETMTACVVATGRELAFPASRRGRPTRVTLPLLFRPREAR

Foldseek 3Di:
DPPPPPFPLVVQLVVLLVVVCVVVVFFWWKWKWKFKAFQQQQTPAIDTPVVRIPGPDVSSVVSSRVSVNSTGDHGDPVRGIDIDIDIDTDGDDPPD

Nearest PDB structures (foldseek):
  6sly-assembly1_A  TM=6.313E-01  e=6.105E-04  Helicobacter pylori
  6fip-assembly1_A  TM=6.903E-01  e=2.661E-02  Pseudomonas aeruginosa
  2m2k-assembly1_A  TM=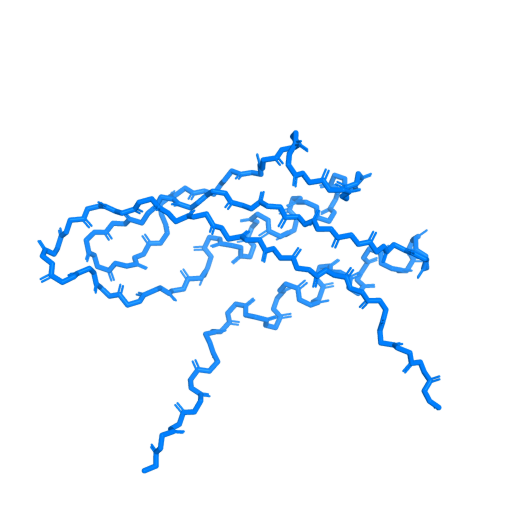4.909E-01  e=8.106E-02  Serratia marcescens
  6i97-assembly1_E  TM=5.700E-01  e=1.330E-01  Pseudomonas aeruginosa
  5yvf-assembly2_B  TM=4.763E-01  e=6.978E+00  Arabidopsis thaliana